Protein AF-A0A4Z2EVJ9-F1 (afdb_monomer_lite)

InterPro domains:
  IPR001870 B30.2/SPRY domain [PS50188] (1-65)
  IPR013320 Concanavalin A-like lectin/glucanase domain superfamily [SSF49899] (10-56)
  IPR043136 B30.2/SPRY domain superfamily [G3DSA:2.60.120.920] (6-63)

pLDDT: mean 82.6, std 15.02, range [42.78, 95.44]

Structure (mmCIF, N/CA/C/O backbone):
data_AF-A0A4Z2EVJ9-F1
#
_entry.id   AF-A0A4Z2EVJ9-F1
#
loop_
_atom_site.group_PDB
_atom_site.id
_atom_site.type_symbol
_atom_site.label_atom_id
_atom_site.label_alt_id
_atom_site.label_comp_id
_atom_site.label_asym_id
_atom_site.label_entity_id
_atom_site.label_seq_id
_atom_site.pdbx_PDB_ins_code
_atom_site.Cartn_x
_atom_site.Cartn_y
_atom_site.Cartn_z
_atom_site.occupancy
_atom_site.B_iso_or_equiv
_atom_site.auth_seq_id
_atom_site.auth_comp_id
_atom_site.auth_asym_id
_atom_site.auth_atom_id
_atom_site.pdbx_PDB_model_num
ATOM 1 N N . MET A 1 1 ? 13.913 -20.737 -28.619 1.00 45.31 1 MET A N 1
ATOM 2 C CA . MET A 1 1 ? 14.899 -20.158 -27.684 1.00 45.31 1 MET A CA 1
ATOM 3 C C . MET A 1 1 ? 14.254 -18.901 -27.180 1.00 45.31 1 MET A C 1
ATOM 5 O O . MET A 1 1 ? 14.173 -17.913 -27.898 1.00 45.31 1 MET A O 1
ATOM 9 N N . ASP A 1 2 ? 13.635 -19.070 -26.027 1.00 43.50 2 ASP A N 1
ATOM 10 C CA . ASP A 1 2 ? 12.550 -18.253 -25.520 1.00 43.50 2 ASP A CA 1
ATOM 11 C C . ASP A 1 2 ? 13.124 -17.021 -24.828 1.00 43.50 2 ASP A C 1
ATOM 13 O O . ASP A 1 2 ? 14.057 -17.125 -24.031 1.00 43.50 2 ASP A O 1
ATOM 17 N N . ALA A 1 3 ? 12.575 -15.856 -25.148 1.00 47.41 3 ALA A N 1
ATOM 18 C CA . ALA A 1 3 ? 12.831 -14.628 -24.412 1.00 47.41 3 ALA A CA 1
ATOM 19 C C . ALA A 1 3 ? 11.519 -13.865 -24.207 1.00 47.41 3 ALA A C 1
ATOM 21 O O . ALA A 1 3 ? 11.471 -12.649 -24.349 1.00 47.41 3 ALA A O 1
ATOM 22 N N . ASP A 1 4 ? 10.470 -14.580 -23.794 1.00 49.97 4 ASP A N 1
ATOM 23 C CA . ASP A 1 4 ? 9.350 -13.979 -23.063 1.00 49.97 4 ASP A CA 1
ATOM 24 C C . ASP A 1 4 ? 9.792 -13.719 -21.611 1.00 49.97 4 ASP A C 1
ATOM 26 O O . ASP A 1 4 ? 9.209 -14.210 -20.643 1.00 49.97 4 ASP A O 1
ATOM 30 N N . PHE A 1 5 ? 10.896 -12.981 -21.444 1.00 53.22 5 PHE A N 1
ATOM 31 C CA . PHE A 1 5 ? 11.356 -12.572 -20.127 1.00 53.22 5 PHE A CA 1
ATOM 32 C C . PHE A 1 5 ? 10.661 -11.267 -19.745 1.00 53.22 5 PHE A C 1
ATOM 34 O O . PHE A 1 5 ? 11.046 -10.169 -20.147 1.00 53.22 5 PHE A O 1
ATOM 41 N N . THR A 1 6 ? 9.680 -11.439 -18.861 1.00 42.78 6 THR A N 1
ATOM 42 C CA . THR A 1 6 ? 9.092 -10.460 -17.940 1.00 42.78 6 THR A CA 1
ATOM 43 C C . THR A 1 6 ? 8.118 -9.434 -18.522 1.00 42.78 6 THR A C 1
ATOM 45 O O . THR A 1 6 ? 8.439 -8.262 -18.690 1.00 42.78 6 THR A O 1
ATOM 48 N N . ALA A 1 7 ? 6.831 -9.792 -18.507 1.00 49.31 7 ALA A N 1
ATOM 49 C CA . ALA A 1 7 ? 5.907 -8.951 -17.747 1.00 49.31 7 ALA A CA 1
ATOM 50 C C . ALA A 1 7 ? 6.368 -8.971 -16.273 1.00 49.31 7 ALA A C 1
ATOM 52 O O . ALA A 1 7 ? 5.877 -9.751 -15.458 1.00 49.31 7 ALA A O 1
ATOM 53 N N . SER A 1 8 ? 7.407 -8.200 -15.930 1.00 54.78 8 SER A N 1
ATOM 54 C CA . SER A 1 8 ? 7.763 -7.988 -14.527 1.00 54.78 8 SER A CA 1
ATOM 55 C C . SER A 1 8 ? 6.579 -7.245 -13.934 1.00 54.78 8 SER A C 1
ATOM 57 O O . SER A 1 8 ? 6.304 -6.134 -14.380 1.00 54.78 8 SER A O 1
ATOM 59 N N . ALA A 1 9 ? 5.828 -7.867 -13.028 1.00 59.44 9 ALA A N 1
ATOM 60 C CA . ALA A 1 9 ? 4.642 -7.268 -12.425 1.00 59.44 9 ALA A CA 1
ATOM 61 C C . ALA A 1 9 ? 4.948 -5.836 -11.935 1.00 59.44 9 ALA A C 1
ATOM 63 O O . ALA A 1 9 ? 5.594 -5.652 -10.907 1.00 59.44 9 ALA A O 1
ATOM 64 N N . ALA A 1 10 ? 4.536 -4.823 -12.704 1.00 72.56 10 ALA A N 1
ATOM 65 C CA . ALA A 1 10 ? 4.786 -3.409 -12.410 1.00 72.56 10 ALA A CA 1
ATOM 66 C C . ALA A 1 10 ? 3.626 -2.777 -11.628 1.00 72.56 10 ALA A C 1
ATOM 68 O O . ALA A 1 10 ? 3.717 -1.641 -11.168 1.00 72.56 10 ALA A O 1
ATOM 69 N N . LEU A 1 11 ? 2.525 -3.517 -11.481 1.00 84.88 11 LEU A N 1
ATOM 70 C CA . LEU A 1 11 ? 1.315 -3.064 -10.823 1.00 84.88 11 LEU A CA 1
ATOM 71 C C . LEU A 1 11 ? 1.251 -3.649 -9.415 1.00 84.88 11 LEU A C 1
ATOM 73 O O . LEU A 1 11 ? 1.205 -4.864 -9.216 1.00 84.88 11 LEU A O 1
ATOM 77 N N . LEU A 1 12 ? 1.225 -2.756 -8.431 1.00 89.31 12 LEU A N 1
ATOM 78 C CA . LEU A 1 12 ? 0.957 -3.101 -7.044 1.00 89.31 12 LEU A CA 1
ATOM 79 C C . LEU A 1 12 ? -0.507 -2.809 -6.731 1.00 89.31 12 LEU A C 1
ATOM 81 O O . LEU A 1 12 ? -0.964 -1.669 -6.809 1.00 89.31 12 LEU A O 1
ATOM 85 N N . GLY A 1 13 ? -1.237 -3.855 -6.359 1.00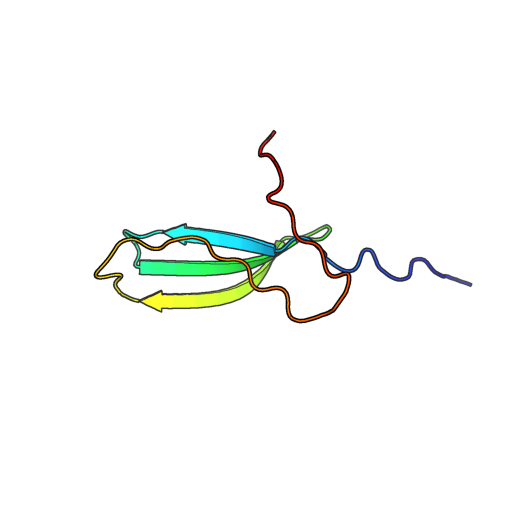 89.69 13 GLY A N 1
ATOM 86 C CA . GLY A 1 13 ? -2.589 -3.731 -5.834 1.00 89.69 13 GLY A CA 1
ATOM 87 C C . GLY A 1 13 ? -2.539 -3.428 -4.342 1.00 89.69 13 GLY A C 1
ATOM 88 O O . GLY A 1 13 ? -1.853 -4.124 -3.595 1.00 89.69 13 GLY A O 1
ATOM 89 N N . VAL A 1 14 ? -3.284 -2.422 -3.893 1.00 91.38 14 VAL A N 1
ATOM 90 C CA . VAL A 1 14 ? -3.440 -2.109 -2.467 1.00 91.38 14 VAL A CA 1
ATOM 91 C C . VAL A 1 14 ? -4.920 -2.187 -2.117 1.00 91.38 14 VAL A C 1
ATOM 93 O O . VAL A 1 14 ? -5.739 -1.485 -2.707 1.00 91.38 14 VAL A O 1
ATOM 96 N N . TYR A 1 15 ? -5.262 -3.049 -1.163 1.00 91.94 15 TYR A N 1
ATOM 97 C CA . TYR A 1 15 ? -6.621 -3.232 -0.663 1.00 91.94 15 TYR A CA 1
ATOM 98 C C . TYR A 1 15 ? -6.697 -2.851 0.811 1.00 91.94 15 TYR A C 1
ATOM 100 O O . TYR A 1 15 ? -5.898 -3.330 1.617 1.00 91.94 15 TYR A O 1
ATOM 108 N N . LEU A 1 16 ? -7.683 -2.029 1.164 1.00 91.88 16 LEU A N 1
ATOM 109 C CA . LEU A 1 16 ? -7.918 -1.567 2.525 1.00 91.88 16 LEU A CA 1
ATOM 110 C C . LEU A 1 16 ? -9.365 -1.859 2.934 1.00 91.88 16 LEU A C 1
ATOM 112 O O . LEU A 1 16 ? -10.300 -1.345 2.322 1.00 91.88 16 LEU A O 1
ATOM 116 N N . ASP A 1 17 ? -9.531 -2.628 4.008 1.00 92.25 17 ASP A N 1
ATOM 117 C CA . ASP A 1 17 ? -10.790 -2.784 4.735 1.00 92.25 17 ASP A CA 1
ATOM 118 C C . ASP A 1 17 ? -10.622 -2.226 6.159 1.00 92.25 17 ASP A C 1
ATOM 120 O O . ASP A 1 17 ? -10.108 -2.914 7.050 1.00 92.25 17 ASP A O 1
ATOM 124 N N . PRO A 1 18 ? -11.057 -0.977 6.405 1.00 88.19 18 PRO A N 1
ATOM 125 C CA . PRO A 1 18 ? -10.946 -0.360 7.721 1.00 88.19 18 PRO A CA 1
ATOM 126 C C . PRO A 1 18 ? -11.812 -1.032 8.791 1.00 88.19 18 PRO A C 1
ATOM 128 O O . PRO A 1 18 ? -11.468 -0.959 9.967 1.00 88.19 18 PRO A O 1
ATOM 131 N N . ARG A 1 19 ? -12.930 -1.676 8.418 1.00 88.88 19 ARG A N 1
ATOM 132 C CA . ARG A 1 19 ? -13.841 -2.312 9.388 1.00 88.88 19 ARG A CA 1
ATOM 133 C C . ARG A 1 19 ? -13.282 -3.642 9.869 1.00 88.88 19 ARG A C 1
ATOM 135 O O . ARG A 1 19 ? 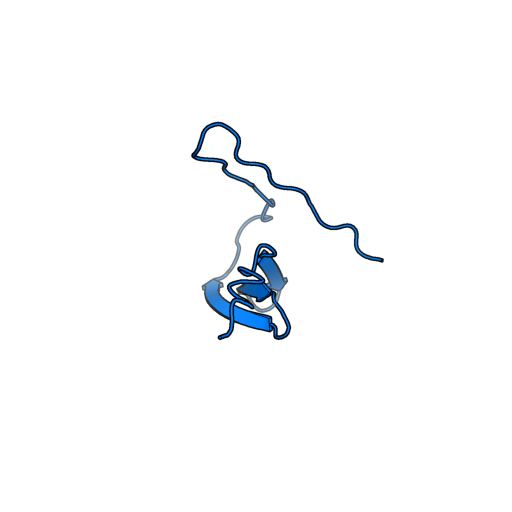-13.370 -3.941 11.055 1.00 88.88 19 ARG A O 1
ATOM 142 N N . ALA A 1 20 ? -12.702 -4.419 8.957 1.00 92.06 20 ALA A N 1
ATOM 143 C CA . ALA A 1 20 ? -12.023 -5.665 9.296 1.00 92.06 20 ALA A CA 1
ATOM 144 C C . ALA A 1 20 ? -10.605 -5.444 9.854 1.00 92.06 20 ALA A C 1
ATOM 146 O O . ALA A 1 20 ? -9.990 -6.391 10.347 1.00 92.06 20 ALA A O 1
ATOM 147 N N . GLY A 1 21 ? -10.072 -4.219 9.764 1.00 92.75 21 GLY A N 1
ATOM 148 C CA . GLY A 1 21 ? -8.711 -3.896 10.184 1.00 92.75 21 GLY A CA 1
ATOM 149 C C . GLY A 1 21 ? -7.658 -4.545 9.288 1.00 92.75 21 GLY A C 1
ATOM 150 O O . GLY A 1 21 ? -6.656 -5.058 9.779 1.00 92.75 21 GLY A O 1
ATOM 151 N N . VAL A 1 22 ? -7.905 -4.597 7.978 1.00 95.31 22 VAL A N 1
ATOM 152 C CA . VAL A 1 22 ? -7.054 -5.308 7.016 1.00 95.31 22 VAL A CA 1
ATOM 153 C C . VAL A 1 22 ? -6.476 -4.340 5.994 1.00 95.31 22 VAL A C 1
ATOM 155 O O . VAL A 1 22 ? -7.212 -3.605 5.344 1.00 95.31 22 VAL A O 1
ATOM 158 N N . LEU A 1 23 ? -5.164 -4.412 5.789 1.00 94.75 23 LEU A N 1
ATOM 159 C CA . LEU A 1 23 ? -4.458 -3.793 4.669 1.00 94.75 23 LEU A CA 1
ATOM 160 C C . LEU A 1 23 ? -3.659 -4.875 3.946 1.00 94.75 23 LEU A C 1
ATOM 162 O O . LEU A 1 23 ? -2.849 -5.559 4.567 1.00 94.75 23 LEU A O 1
ATOM 166 N N . SER A 1 24 ? -3.905 -5.067 2.655 1.00 94.75 24 SER A N 1
ATOM 167 C CA . SER A 1 24 ? -3.271 -6.116 1.852 1.00 94.75 24 SER A CA 1
ATOM 168 C C . SER A 1 24 ? -2.607 -5.543 0.604 1.00 94.75 24 SER A C 1
ATOM 170 O O . SER A 1 24 ? -3.174 -4.684 -0.070 1.00 94.75 24 SER A O 1
ATOM 172 N N . PHE A 1 25 ? -1.413 -6.043 0.302 1.00 93.31 25 PHE A N 1
ATOM 173 C CA . PHE A 1 25 ? -0.594 -5.679 -0.849 1.00 93.31 25 PHE A CA 1
ATOM 174 C C . PHE A 1 25 ? -0.496 -6.865 -1.798 1.00 93.31 25 PHE A C 1
ATOM 176 O O . PHE A 1 25 ? -0.225 -7.985 -1.359 1.00 93.31 25 PHE A O 1
ATOM 183 N N . TYR A 1 26 ? -0.671 -6.614 -3.088 1.00 92.50 26 TYR A N 1
ATOM 184 C CA . TYR A 1 26 ? -0.687 -7.631 -4.129 1.00 92.50 26 TYR A CA 1
ATOM 185 C C . TYR A 1 26 ? 0.299 -7.288 -5.237 1.00 92.50 26 TYR A C 1
ATOM 187 O O . TYR A 1 26 ? 0.408 -6.131 -5.637 1.00 92.50 26 TYR A O 1
ATOM 195 N N . SER A 1 27 ? 0.960 -8.310 -5.769 1.00 90.06 27 SER A N 1
ATOM 196 C CA . SER A 1 27 ? 1.609 -8.247 -7.074 1.00 90.06 27 SER A CA 1
ATOM 197 C C . SER A 1 27 ? 0.564 -8.561 -8.133 1.00 90.06 27 SER A C 1
ATOM 199 O O . SER A 1 27 ? -0.130 -9.578 -8.023 1.00 90.06 27 SER A O 1
ATOM 201 N N . VAL A 1 28 ? 0.424 -7.682 -9.121 1.00 87.94 28 VAL A N 1
ATOM 202 C CA . VAL A 1 28 ? -0.546 -7.830 -10.205 1.00 87.94 28 VAL A CA 1
ATOM 203 C C . VAL A 1 28 ? 0.213 -8.020 -11.515 1.00 87.94 28 VAL A C 1
ATOM 205 O O . VAL A 1 28 ? 0.836 -7.094 -12.035 1.00 87.94 28 VAL A O 1
ATOM 208 N N . SER A 1 29 ? 0.164 -9.244 -12.032 1.00 84.25 29 SER A N 1
ATOM 209 C CA . SER A 1 29 ? 0.540 -9.593 -13.406 1.00 84.25 29 SER A CA 1
ATOM 210 C C . SER A 1 29 ? -0.689 -10.184 -14.105 1.00 84.25 29 SER A C 1
ATOM 212 O O . SER A 1 29 ? -1.709 -9.506 -14.194 1.00 84.25 29 SER A O 1
ATOM 214 N N . ASP A 1 30 ? -0.642 -11.453 -14.514 1.00 84.12 30 ASP A N 1
ATOM 215 C CA . ASP A 1 30 ? -1.805 -12.201 -15.010 1.00 84.12 30 ASP A CA 1
ATOM 216 C C . ASP A 1 30 ? -2.704 -12.683 -13.865 1.00 84.12 30 ASP A C 1
ATOM 218 O O . ASP A 1 30 ? -3.910 -12.868 -14.024 1.00 84.12 30 ASP A O 1
ATOM 222 N N . THR A 1 31 ? -2.114 -12.884 -12.684 1.00 82.25 31 THR A N 1
ATOM 223 C CA . THR A 1 31 ? -2.824 -13.268 -11.462 1.00 82.25 31 THR A CA 1
ATOM 224 C C . THR A 1 31 ? -2.490 -12.300 -10.331 1.00 82.25 31 THR A C 1
ATOM 226 O O . THR A 1 31 ? -1.385 -11.761 -10.251 1.00 82.25 31 THR A O 1
ATOM 229 N N . MET A 1 32 ? -3.459 -12.057 -9.443 1.00 89.94 32 MET A N 1
ATOM 230 C CA . MET A 1 32 ? -3.244 -11.258 -8.235 1.00 89.94 32 MET A CA 1
ATOM 231 C C . MET A 1 32 ? -2.651 -12.135 -7.133 1.00 89.94 32 MET A C 1
ATOM 233 O O . MET A 1 32 ? -3.349 -12.965 -6.550 1.00 89.94 32 MET A O 1
ATOM 237 N N . THR A 1 33 ? -1.374 -11.928 -6.817 1.00 92.25 33 THR A N 1
ATOM 238 C CA . THR A 1 33 ? -0.677 -12.671 -5.758 1.00 92.25 33 THR A CA 1
ATOM 239 C C . THR A 1 33 ? -0.554 -11.814 -4.506 1.00 92.25 33 THR A C 1
ATOM 241 O O . THR A 1 33 ? 0.007 -10.721 -4.564 1.00 92.25 33 THR A O 1
ATOM 244 N N . LEU A 1 34 ? -1.060 -12.295 -3.366 1.00 93.75 34 LEU A N 1
ATOM 245 C CA . LEU A 1 34 ? -0.915 -11.608 -2.079 1.00 93.75 34 LEU A CA 1
ATOM 246 C C . LEU A 1 34 ? 0.560 -11.600 -1.656 1.00 93.75 34 LEU A C 1
ATOM 248 O O . LEU A 1 34 ? 1.150 -12.655 -1.440 1.00 93.75 34 LEU A O 1
ATOM 252 N N . LEU A 1 35 ? 1.136 -10.409 -1.509 1.00 93.75 35 LEU A N 1
ATOM 253 C CA . LEU A 1 35 ? 2.507 -10.208 -1.041 1.00 93.75 35 LEU A CA 1
ATOM 254 C C . LEU A 1 35 ? 2.557 -10.044 0.473 1.00 93.75 35 LEU A C 1
ATOM 256 O O . LEU A 1 35 ? 3.385 -10.647 1.151 1.00 93.75 35 LEU A O 1
ATOM 260 N N . HIS A 1 36 ? 1.680 -9.196 1.005 1.00 93.94 36 HIS A N 1
ATOM 261 C CA . HIS A 1 36 ? 1.688 -8.869 2.420 1.00 93.94 36 HIS A CA 1
ATOM 262 C C . HIS A 1 36 ? 0.296 -8.503 2.914 1.00 93.94 36 HIS A C 1
ATOM 264 O O . HIS A 1 36 ? -0.474 -7.862 2.203 1.00 93.94 36 HIS A O 1
ATOM 270 N N . ARG A 1 37 ? -0.006 -8.880 4.155 1.00 95.31 37 ARG A N 1
ATOM 271 C CA . ARG A 1 37 ? -1.240 -8.522 4.845 1.00 95.31 37 ARG A CA 1
ATOM 272 C C . 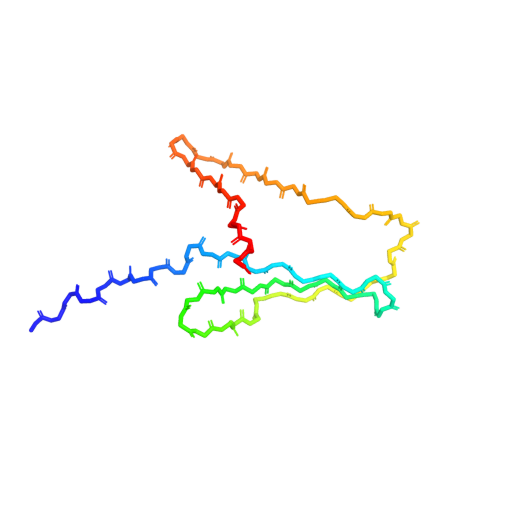ARG A 1 37 ? -0.903 -8.039 6.243 1.00 95.31 37 ARG A C 1
ATOM 274 O O . ARG A 1 37 ? -0.325 -8.776 7.036 1.00 95.31 37 ARG A O 1
ATOM 281 N N . VAL A 1 38 ? -1.334 -6.827 6.543 1.00 93.62 38 VAL A N 1
ATOM 282 C CA . VAL A 1 38 ? -1.326 -6.262 7.886 1.00 93.62 38 V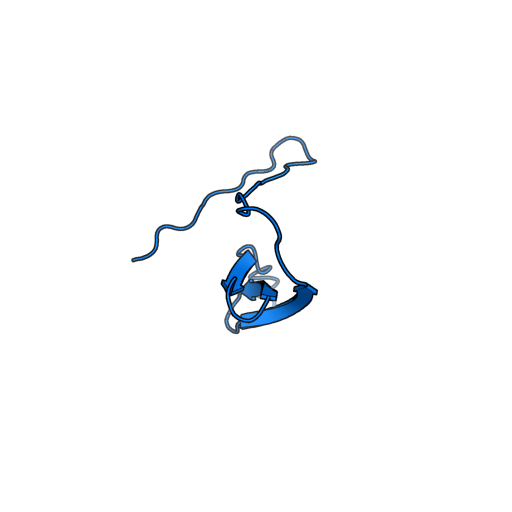AL A CA 1
ATOM 283 C C . VAL A 1 38 ? -2.731 -6.390 8.451 1.00 93.62 38 VAL A C 1
ATOM 285 O O . VAL A 1 38 ? -3.705 -6.009 7.797 1.00 93.62 38 VAL A O 1
ATOM 288 N N . GLN A 1 39 ? -2.829 -6.923 9.666 1.00 95.44 39 GLN A N 1
ATOM 289 C CA . GLN A 1 39 ? -4.067 -6.953 10.429 1.00 95.44 39 GLN A CA 1
ATOM 290 C C . GLN A 1 39 ? -3.898 -6.092 11.677 1.00 95.44 39 GLN A C 1
ATOM 292 O O . GLN A 1 39 ? -3.113 -6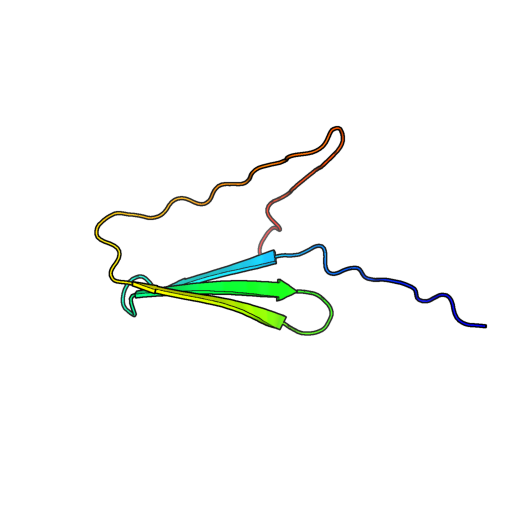.423 12.563 1.00 95.44 39 GLN A O 1
ATOM 297 N N . THR A 1 40 ? -4.584 -4.955 11.713 1.00 90.38 40 THR A N 1
ATOM 298 C CA . THR A 1 40 ? -4.474 -3.974 12.792 1.00 90.38 40 THR A CA 1
ATOM 299 C C . THR A 1 40 ? -5.720 -3.103 12.875 1.00 90.38 40 THR A C 1
ATOM 301 O O . THR A 1 40 ? -6.403 -2.863 11.880 1.00 90.38 40 THR A O 1
ATOM 304 N N . THR A 1 41 ? -6.004 -2.592 14.067 1.00 93.38 41 THR A N 1
ATOM 305 C CA . THR A 1 41 ? -7.064 -1.606 14.267 1.00 93.38 41 THR A CA 1
ATOM 306 C C . THR A 1 41 ? -6.522 -0.225 13.925 1.00 93.38 41 THR A C 1
ATOM 308 O O . THR A 1 41 ? -5.720 0.341 14.668 1.00 93.38 41 THR A O 1
ATOM 311 N N . PHE A 1 42 ? -6.966 0.334 12.802 1.00 87.62 42 PHE A N 1
ATOM 312 C CA . PHE A 1 42 ? -6.618 1.700 12.426 1.00 87.62 42 PHE A CA 1
ATOM 313 C C . PHE A 1 42 ? -7.329 2.689 13.351 1.00 87.62 42 PHE A C 1
ATOM 315 O O . PHE A 1 42 ? -8.555 2.754 13.390 1.00 87.62 42 PHE A O 1
ATOM 322 N N . THR A 1 43 ? -6.557 3.470 14.100 1.00 91.81 43 THR A N 1
ATOM 323 C CA . THR A 1 43 ? -7.084 4.515 14.992 1.00 91.81 43 THR A CA 1
ATOM 324 C C . THR A 1 43 ? -7.295 5.849 14.275 1.00 91.81 43 THR A C 1
ATOM 326 O O . THR A 1 43 ? -7.913 6.757 14.827 1.00 91.81 43 THR A O 1
ATOM 329 N N . GLN A 1 44 ? -6.785 5.974 13.047 1.00 90.69 44 GLN A N 1
ATOM 330 C CA . GLN A 1 44 ? -6.831 7.177 12.220 1.00 90.69 44 GLN A CA 1
ATOM 331 C C . GLN A 1 44 ? -7.015 6.811 10.736 1.00 90.69 44 GLN A C 1
ATOM 333 O O . GLN A 1 44 ? -6.718 5.676 10.349 1.00 90.69 44 GLN A O 1
ATOM 338 N N . PRO A 1 45 ? -7.487 7.750 9.890 1.00 87.81 45 PRO A N 1
ATOM 339 C CA . PRO A 1 45 ? -7.572 7.541 8.447 1.00 87.81 45 PRO A CA 1
ATOM 340 C C . PRO A 1 45 ? -6.199 7.241 7.840 1.00 87.81 45 PRO A C 1
ATOM 342 O O . PRO A 1 45 ? -5.206 7.879 8.189 1.00 87.81 45 PRO A O 1
ATOM 345 N N . LEU A 1 46 ? -6.156 6.299 6.899 1.00 88.88 46 LEU A N 1
ATOM 346 C CA . LEU A 1 46 ? -4.954 5.998 6.127 1.00 88.88 46 LEU A CA 1
ATOM 347 C C . LEU A 1 46 ? -4.929 6.807 4.831 1.00 88.88 46 LEU A C 1
ATOM 349 O O . LEU A 1 46 ? -5.946 6.936 4.151 1.00 88.88 46 LEU A O 1
ATOM 353 N N . TYR A 1 47 ? -3.740 7.282 4.469 1.00 88.12 47 TYR A N 1
ATOM 354 C CA . TYR A 1 47 ? -3.488 8.001 3.224 1.00 88.12 47 TYR A CA 1
ATOM 355 C C . TYR A 1 47 ? -2.569 7.176 2.324 1.00 88.12 47 TYR A C 1
ATOM 357 O O . TYR A 1 47 ? -1.588 6.598 2.792 1.00 88.12 47 TYR A O 1
ATOM 365 N N . ALA A 1 48 ? -2.883 7.124 1.028 1.00 87.88 48 ALA A N 1
ATOM 366 C CA . ALA A 1 48 ? -2.023 6.481 0.042 1.00 87.88 48 ALA A CA 1
ATOM 367 C C . ALA A 1 48 ? -0.776 7.344 -0.208 1.00 87.88 48 ALA A C 1
ATOM 369 O O . ALA A 1 48 ? -0.890 8.532 -0.507 1.00 87.88 48 ALA A O 1
ATOM 370 N N . GLY A 1 49 ? 0.407 6.738 -0.098 1.00 89.19 49 GLY A N 1
ATOM 371 C CA . GLY A 1 49 ? 1.691 7.384 -0.359 1.00 89.19 49 GLY A CA 1
ATOM 372 C C . GLY A 1 49 ? 2.547 6.548 -1.306 1.00 89.19 49 GLY A C 1
ATOM 373 O O . GLY A 1 49 ? 2.501 5.320 -1.267 1.00 89.19 49 GLY A O 1
ATOM 374 N N . LEU A 1 50 ? 3.329 7.222 -2.149 1.00 87.62 50 LEU A N 1
ATOM 375 C CA . LEU A 1 50 ? 4.304 6.611 -3.050 1.00 87.62 50 LEU A CA 1
ATOM 376 C C . LEU A 1 50 ? 5.686 7.171 -2.725 1.00 87.62 50 LEU A C 1
ATOM 378 O O . LEU A 1 50 ? 5.841 8.376 -2.528 1.00 87.62 50 LEU A O 1
ATOM 382 N N . TRP A 1 51 ? 6.687 6.298 -2.684 1.00 88.25 51 TRP A N 1
ATOM 383 C CA . TRP A 1 51 ? 8.079 6.678 -2.470 1.00 88.25 51 TRP A CA 1
ATOM 384 C C . TRP A 1 51 ? 8.934 6.145 -3.618 1.00 88.25 51 TRP A C 1
ATOM 386 O O . TRP A 1 51 ? 8.976 4.938 -3.852 1.00 88.25 51 TRP A O 1
ATOM 396 N N . LEU A 1 52 ? 9.622 7.043 -4.325 1.00 88.69 52 LEU A N 1
ATOM 397 C CA . LEU A 1 52 ? 10.533 6.715 -5.422 1.00 88.69 52 LEU A CA 1
ATOM 398 C C . LEU A 1 52 ? 11.971 6.860 -4.919 1.00 88.69 52 LEU A C 1
ATOM 400 O O . LEU A 1 52 ? 12.377 7.941 -4.502 1.00 88.69 52 LEU A O 1
ATOM 404 N N . ASN A 1 53 ? 12.738 5.769 -4.929 1.00 86.38 53 ASN A N 1
ATOM 405 C CA . ASN A 1 53 ? 14.086 5.738 -4.350 1.00 86.38 53 ASN A CA 1
ATOM 406 C C . ASN A 1 53 ? 15.223 5.862 -5.380 1.00 86.38 53 ASN A C 1
ATOM 408 O O . ASN A 1 53 ? 16.388 5.857 -4.988 1.00 86.38 53 ASN A O 1
ATOM 412 N N . SER A 1 54 ? 14.912 5.927 -6.676 1.00 87.50 54 SER A N 1
ATOM 413 C CA . SER A 1 54 ? 15.898 5.870 -7.760 1.00 87.50 54 SER A CA 1
ATOM 414 C C . SER A 1 54 ? 15.656 6.951 -8.811 1.00 87.50 54 SER A C 1
ATOM 416 O O . SER A 1 54 ? 14.523 7.340 -9.097 1.00 87.50 54 SER A O 1
ATOM 418 N N . TYR A 1 55 ? 16.754 7.457 -9.379 1.00 89.75 55 TYR A N 1
ATOM 419 C CA . TYR A 1 55 ? 16.705 8.470 -10.428 1.00 89.75 55 TYR A CA 1
ATOM 420 C C . TYR A 1 55 ? 16.100 7.871 -11.701 1.00 89.75 55 TYR A C 1
ATOM 422 O O . TYR A 1 55 ? 16.575 6.850 -12.193 1.00 89.75 55 TYR A O 1
ATOM 430 N N . GLY A 1 56 ? 15.042 8.499 -12.214 1.00 87.44 56 GLY A N 1
ATOM 431 C CA . GLY A 1 56 ? 14.291 8.008 -13.372 1.00 87.44 56 GLY A CA 1
ATOM 432 C C . GLY A 1 56 ? 13.174 7.010 -13.046 1.00 87.44 56 GLY A C 1
ATOM 433 O O . GLY A 1 56 ? 12.482 6.576 -13.964 1.00 87.44 56 GLY A O 1
ATOM 434 N N . ALA A 1 57 ? 12.950 6.666 -11.771 1.00 86.06 57 ALA A N 1
ATOM 435 C CA . ALA A 1 57 ? 11.780 5.882 -11.390 1.00 86.06 57 ALA A CA 1
ATOM 436 C C . ALA A 1 57 ? 10.493 6.686 -11.599 1.00 86.06 57 ALA A C 1
ATOM 438 O O . ALA A 1 57 ? 10.435 7.887 -11.329 1.00 86.06 57 ALA A O 1
ATOM 439 N N . THR A 1 58 ? 9.451 6.003 -12.060 1.00 85.75 58 THR A N 1
ATOM 440 C CA . THR A 1 58 ? 8.120 6.576 -12.254 1.00 85.75 58 THR A CA 1
ATOM 441 C C . THR A 1 58 ? 7.087 5.686 -11.580 1.00 85.75 58 THR A C 1
ATOM 443 O O . THR A 1 58 ? 7.279 4.479 -11.444 1.00 85.75 58 THR A O 1
ATOM 446 N N . ALA A 1 59 ? 6.008 6.300 -11.111 1.00 85.19 59 ALA A N 1
ATOM 447 C CA . ALA A 1 59 ? 4.847 5.600 -10.594 1.00 85.19 59 ALA A CA 1
ATOM 448 C C . ALA A 1 59 ? 3.604 6.385 -10.991 1.00 85.19 59 ALA A C 1
ATOM 450 O O . ALA A 1 59 ? 3.590 7.617 -10.939 1.00 85.19 59 ALA A O 1
ATOM 451 N N . GLU A 1 60 ? 2.560 5.665 -11.367 1.00 86.50 60 GLU A N 1
ATOM 452 C CA . GLU A 1 60 ? 1.278 6.238 -11.737 1.00 86.50 60 GLU A CA 1
ATOM 453 C C . GLU A 1 60 ? 0.155 5.484 -11.037 1.00 86.50 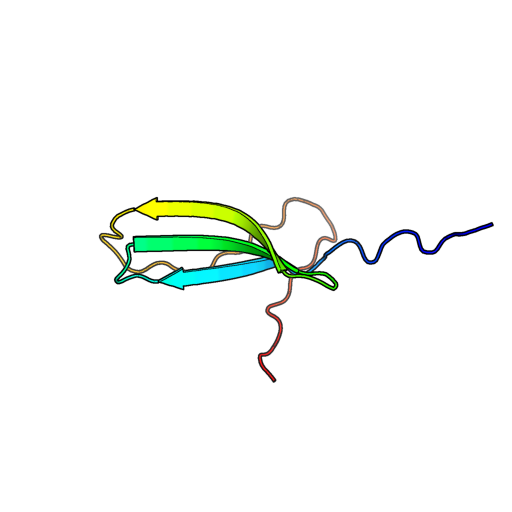60 GLU A C 1
ATOM 455 O O . GLU A 1 60 ? 0.210 4.269 -10.847 1.00 86.50 60 GLU A O 1
ATOM 460 N N . PHE A 1 61 ? -0.883 6.218 -10.643 1.00 83.94 61 PHE A N 1
ATOM 461 C CA . PHE A 1 61 ? -2.119 5.588 -10.217 1.00 83.94 61 PHE A CA 1
ATOM 462 C C . PHE A 1 61 ? -2.870 5.139 -11.463 1.00 83.94 61 PHE A C 1
ATOM 464 O O . PHE A 1 61 ? -3.313 5.967 -12.264 1.00 83.94 61 PHE A O 1
ATOM 471 N N . SER A 1 62 ? -3.024 3.827 -11.625 1.00 80.19 62 SER A N 1
ATOM 472 C CA . SER A 1 62 ? -3.849 3.280 -12.694 1.00 80.19 62 SER A CA 1
ATOM 473 C C . SER A 1 62 ? -5.283 3.785 -12.537 1.00 80.19 62 SER A C 1
ATOM 475 O O . SER A 1 62 ? -5.871 3.719 -11.455 1.00 80.19 62 SER A O 1
ATOM 477 N N . LYS A 1 63 ? -5.861 4.302 -13.624 1.00 72.94 63 LYS A N 1
ATOM 478 C CA . LYS A 1 63 ? -7.280 4.662 -13.638 1.00 72.94 63 LYS A CA 1
ATOM 479 C C . LYS A 1 63 ? -8.103 3.385 -13.562 1.00 72.94 63 LYS A C 1
ATOM 481 O O . LYS A 1 63 ? -7.896 2.469 -14.356 1.00 72.94 63 LYS A O 1
ATOM 486 N N . LEU A 1 64 ? -9.052 3.348 -12.632 1.00 65.62 64 LEU A N 1
ATOM 487 C CA . LEU A 1 64 ? -10.112 2.352 -12.679 1.00 65.62 64 LEU A CA 1
ATOM 488 C C . LEU A 1 64 ? -10.929 2.630 -13.949 1.00 65.62 64 LEU A C 1
ATOM 490 O O . LEU A 1 64 ? -11.331 3.774 -14.172 1.00 65.62 64 LEU A O 1
ATOM 494 N N . LYS A 1 65 ? -11.076 1.624 -14.810 1.00 52.91 65 LYS A N 1
ATOM 495 C CA . LYS A 1 65 ? -11.937 1.719 -15.990 1.00 52.91 65 LYS A CA 1
ATOM 496 C C . LYS A 1 65 ? -13.402 1.615 -15.587 1.00 52.91 65 LYS A C 1
ATOM 498 O O . LYS A 1 65 ? -13.685 0.833 -14.654 1.00 52.91 65 LYS A O 1
#

Foldseek 3Di:
DDDPPDVPQPDKDWDDDQVQQKIWIFRDDPDTHTDDIDRDHDPDDDDDDDDDDDDPDDDDDDDDD

Organism: NCBI:txid230148

Sequence (65 aa):
MDADFTASAALLGVYLDPRAGVLSFYSVSDTMTLLHRVQTTFTQPLYAGLWLNSYGATAEFSKLK

Secondary structure (DSSP, 8-state):
----------EEEEEEETTTTEEEEEEESSSEEEEEEEE---SS---------STT-----PPP-

Radius of gyration: 15.1 Å; chains: 1; bounding box: 30×29×43 Å